Protein AF-A0A0S7YGZ1-F1 (afdb_monomer_lite)

Secondary structure (DSSP, 8-state):
-----HHHHHHHTT--HHHHHHHHHHHHHHSSS-HHHHHHHHHHHHHHHHHHHHHHHHHHHHHHHTT----

Radius of gyration: 17.33 Å; chains: 1; bounding box: 45×40×32 Å

Foldseek 3Di:
DQPDDLVVLLVVLVPDVVVLVVLLVVLCVVVVPDNPSSRVSSNVVSVVSSVVVVVVVVVVVVVVVVPDDDD

pLDDT: mean 76.82, std 15.72, range [43.34, 92.56]

Sequence (71 aa):
MRYYDFETVAREAGIPQAKMNVLRDVIRREFPRDDMMYELHMLRACMVVRDALDTRGRRREDLRWGRSGIP

Structure (mmCIF, N/CA/C/O backbone):
data_AF-A0A0S7YGZ1-F1
#
_entry.id   AF-A0A0S7YGZ1-F1
#
loop_
_atom_site.group_PDB
_atom_site.id
_atom_site.type_symbol
_atom_site.label_atom_id
_atom_site.label_alt_id
_atom_site.label_comp_id
_atom_site.label_asym_id
_atom_site.label_entity_id
_atom_site.label_seq_id
_atom_site.pdbx_PDB_ins_code
_atom_site.Cartn_x
_atom_site.Cartn_y
_atom_site.Cartn_z
_atom_site.occupancy
_atom_site.B_iso_or_equiv
_atom_site.auth_seq_id
_atom_site.auth_comp_id
_atom_site.auth_asym_id
_atom_site.auth_atom_id
_atom_site.pdbx_PDB_model_num
ATOM 1 N N . MET A 1 1 ? 12.257 -11.959 2.560 1.00 53.03 1 MET A N 1
ATOM 2 C CA . MET A 1 1 ? 12.121 -10.869 3.548 1.00 53.03 1 MET A CA 1
ATOM 3 C C . MET A 1 1 ? 10.910 -10.062 3.105 1.00 53.03 1 MET A C 1
ATOM 5 O O . MET A 1 1 ? 10.900 -9.698 1.941 1.00 53.03 1 MET A O 1
ATOM 9 N N . ARG A 1 2 ? 9.872 -9.895 3.937 1.00 63.75 2 ARG A N 1
ATOM 10 C CA . ARG A 1 2 ? 8.787 -8.935 3.656 1.00 63.75 2 ARG A CA 1
ATOM 11 C C . ARG A 1 2 ? 9.221 -7.599 4.251 1.00 63.75 2 ARG A C 1
ATOM 13 O O . ARG A 1 2 ? 9.532 -7.557 5.439 1.00 63.75 2 ARG A O 1
ATOM 20 N N . TYR A 1 3 ? 9.310 -6.566 3.430 1.00 68.25 3 TYR A N 1
ATOM 21 C CA . TYR A 1 3 ? 9.710 -5.216 3.819 1.00 68.25 3 TYR A CA 1
ATOM 22 C C . TYR A 1 3 ? 8.519 -4.413 4.348 1.00 68.25 3 TYR A C 1
ATOM 24 O O . TYR A 1 3 ? 8.676 -3.667 5.312 1.00 68.25 3 TYR A O 1
ATOM 32 N N . TYR A 1 4 ? 7.328 -4.602 3.771 1.00 73.94 4 TYR A N 1
ATOM 33 C CA . TYR A 1 4 ? 6.116 -3.884 4.170 1.00 73.94 4 TYR A CA 1
ATOM 34 C C . TYR A 1 4 ? 4.897 -4.807 4.281 1.00 73.94 4 TYR A C 1
ATOM 36 O O . TYR A 1 4 ? 4.595 -5.585 3.377 1.00 73.94 4 TYR A O 1
ATOM 44 N N . ASP A 1 5 ? 4.142 -4.677 5.376 1.00 76.81 5 ASP A N 1
ATOM 45 C CA . ASP A 1 5 ? 2.891 -5.414 5.585 1.00 76.81 5 ASP A CA 1
ATOM 46 C C . ASP A 1 5 ? 1.686 -4.665 4.992 1.00 76.81 5 ASP A C 1
ATOM 48 O O . ASP A 1 5 ? 0.851 -4.081 5.687 1.00 76.81 5 ASP A O 1
ATOM 52 N N . PHE A 1 6 ? 1.600 -4.665 3.661 1.00 81.00 6 PHE A N 1
ATOM 53 C CA . PHE A 1 6 ? 0.453 -4.089 2.956 1.00 81.00 6 PHE A CA 1
ATOM 54 C C . PHE A 1 6 ? -0.825 -4.933 3.115 1.00 81.00 6 PHE A C 1
ATOM 56 O O . PHE A 1 6 ? -1.918 -4.421 2.878 1.00 81.00 6 PHE A O 1
ATOM 63 N N . GLU A 1 7 ? -0.723 -6.210 3.509 1.00 81.88 7 GLU A N 1
ATOM 64 C CA . GLU A 1 7 ? -1.878 -7.101 3.692 1.00 81.88 7 GLU A CA 1
ATOM 65 C C . GLU A 1 7 ? -2.718 -6.677 4.898 1.00 81.88 7 GLU A C 1
ATOM 67 O O . GLU A 1 7 ? -3.949 -6.625 4.809 1.00 81.88 7 GLU A O 1
ATOM 72 N N . THR A 1 8 ? -2.066 -6.299 5.999 1.00 83.94 8 THR A N 1
ATOM 73 C CA . THR A 1 8 ? -2.756 -5.750 7.171 1.00 83.94 8 THR A CA 1
ATOM 74 C C . THR A 1 8 ? -3.482 -4.447 6.826 1.00 83.94 8 THR A C 1
ATOM 76 O O . THR A 1 8 ? -4.677 -4.326 7.102 1.00 83.94 8 THR A O 1
ATOM 79 N N . VAL A 1 9 ? -2.822 -3.518 6.122 1.00 82.38 9 VAL A N 1
ATOM 80 C CA . VAL A 1 9 ? -3.427 -2.233 5.713 1.00 82.38 9 VAL A CA 1
ATOM 81 C C . VAL A 1 9 ? -4.577 -2.435 4.725 1.00 82.38 9 VAL A C 1
ATOM 83 O O . VAL A 1 9 ? -5.604 -1.766 4.816 1.00 82.38 9 VAL A O 1
ATOM 86 N N . ALA A 1 10 ? -4.445 -3.381 3.796 1.00 84.62 10 ALA A N 1
ATOM 87 C CA . ALA A 1 10 ? -5.506 -3.747 2.866 1.00 84.62 10 ALA A CA 1
ATOM 88 C C . ALA A 1 10 ? -6.771 -4.243 3.576 1.00 84.62 10 ALA A C 1
ATOM 90 O O . ALA A 1 10 ? -7.887 -3.878 3.191 1.00 84.62 10 ALA A O 1
ATOM 91 N N . ARG A 1 11 ? -6.589 -5.073 4.610 1.00 84.19 11 ARG A N 1
ATOM 92 C CA . ARG A 1 11 ? -7.678 -5.607 5.429 1.00 84.19 11 ARG A CA 1
ATOM 93 C C . ARG A 1 11 ? -8.352 -4.506 6.242 1.00 84.19 11 ARG A C 1
ATOM 95 O O . ARG A 1 11 ? -9.577 -4.441 6.248 1.00 84.19 11 ARG A O 1
ATOM 102 N N . GLU A 1 12 ? -7.577 -3.627 6.875 1.00 81.88 12 GLU A N 1
ATOM 103 C CA . GLU A 1 12 ? -8.100 -2.467 7.615 1.00 81.88 12 GLU A CA 1
ATOM 104 C C . GLU A 1 12 ? -8.869 -1.498 6.714 1.00 81.88 12 GLU A C 1
ATOM 106 O O . GLU A 1 12 ? -9.915 -0.981 7.093 1.00 81.88 12 GLU A O 1
ATOM 111 N N . ALA A 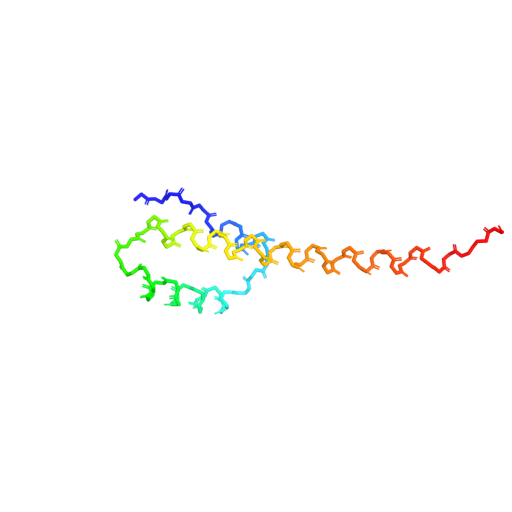1 13 ? -8.387 -1.291 5.489 1.00 80.50 13 ALA A N 1
ATOM 112 C CA . ALA A 1 13 ? -9.048 -0.460 4.491 1.00 80.50 13 ALA A CA 1
ATOM 113 C C . ALA A 1 13 ? -10.277 -1.135 3.847 1.00 80.50 13 ALA A C 1
ATOM 115 O O . ALA A 1 13 ? -10.926 -0.531 2.994 1.00 80.50 13 ALA A O 1
ATOM 116 N N . GLY A 1 14 ? -10.598 -2.385 4.207 1.00 85.19 14 GLY A N 1
ATOM 117 C CA . GLY A 1 14 ? -11.750 -3.113 3.672 1.00 85.19 14 GLY A CA 1
ATOM 118 C C . GLY A 1 14 ? -11.676 -3.354 2.162 1.00 85.19 14 GLY A C 1
ATOM 119 O O . GLY A 1 14 ? -12.709 -3.400 1.490 1.00 85.19 14 GLY A O 1
ATOM 120 N N . ILE A 1 15 ? -10.469 -3.468 1.597 1.00 84.31 15 ILE A N 1
ATOM 121 C CA . ILE A 1 15 ? -10.293 -3.614 0.150 1.00 84.31 15 ILE A CA 1
ATOM 122 C C . ILE A 1 15 ? -10.703 -5.033 -0.266 1.00 84.31 15 ILE A C 1
ATOM 124 O O . ILE A 1 15 ? -10.119 -6.003 0.221 1.00 84.31 15 ILE A O 1
ATOM 128 N N . PRO A 1 16 ? -11.660 -5.199 -1.201 1.00 86.62 16 PRO A N 1
ATOM 129 C CA . PRO A 1 16 ? -12.039 -6.520 -1.685 1.00 86.62 16 PRO A CA 1
ATOM 130 C C . PRO A 1 16 ? -10.851 -7.254 -2.313 1.00 86.62 16 PRO A C 1
ATOM 132 O O . PRO A 1 16 ? -10.130 -6.684 -3.137 1.00 86.62 16 PRO A O 1
ATOM 135 N N . GLN A 1 17 ? -10.710 -8.547 -2.013 1.00 83.94 17 GLN A N 1
ATOM 136 C CA . GLN A 1 17 ? -9.613 -9.378 -2.523 1.00 83.94 17 GLN A CA 1
ATOM 137 C C . GLN A 1 17 ? -9.517 -9.364 -4.059 1.00 83.94 17 GLN A C 1
ATOM 139 O O . GLN A 1 17 ? -8.423 -9.358 -4.613 1.00 83.94 17 GLN A O 1
ATOM 144 N N . ALA A 1 18 ? -10.653 -9.283 -4.759 1.00 86.94 18 ALA A N 1
ATOM 145 C CA . ALA A 1 18 ? -10.678 -9.171 -6.217 1.00 86.94 18 ALA A CA 1
ATOM 146 C C . ALA A 1 18 ? -9.936 -7.920 -6.727 1.00 86.94 18 ALA A C 1
ATOM 148 O O . ALA A 1 18 ? -9.158 -8.007 -7.671 1.00 86.94 18 ALA A O 1
ATOM 149 N N . LYS A 1 19 ? -10.116 -6.765 -6.070 1.00 86.12 19 LYS A N 1
ATOM 150 C CA . LYS A 1 19 ? -9.399 -5.525 -6.418 1.00 86.12 19 LYS A CA 1
ATOM 151 C C . LYS A 1 19 ? -7.927 -5.597 -6.028 1.00 86.12 19 LYS A C 1
ATOM 153 O O . LYS A 1 19 ? -7.081 -5.088 -6.756 1.00 86.12 19 LYS A O 1
ATOM 158 N N . MET A 1 20 ? -7.631 -6.256 -4.909 1.00 86.50 20 MET A N 1
ATOM 159 C CA . MET A 1 20 ? -6.260 -6.510 -4.475 1.00 86.50 20 MET A CA 1
ATOM 160 C C . MET A 1 20 ? -5.487 -7.313 -5.522 1.00 86.50 20 MET A C 1
ATOM 162 O O . MET A 1 20 ? -4.367 -6.954 -5.857 1.00 86.50 20 MET A O 1
ATOM 166 N N . ASN A 1 21 ? -6.093 -8.358 -6.088 1.00 88.94 21 ASN A N 1
ATOM 167 C CA . ASN A 1 21 ? -5.451 -9.179 -7.114 1.00 88.94 21 ASN A CA 1
ATOM 168 C C . ASN A 1 21 ? -5.138 -8.370 -8.383 1.00 88.94 21 ASN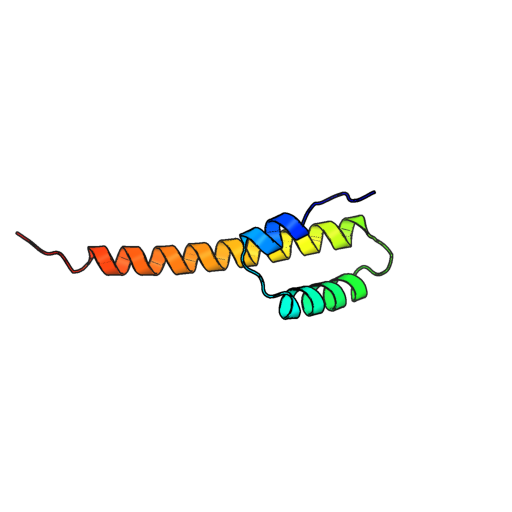 A C 1
ATOM 170 O O . ASN A 1 21 ? -4.031 -8.463 -8.898 1.00 88.94 21 ASN A O 1
ATOM 174 N N . VAL A 1 22 ? -6.054 -7.498 -8.820 1.00 90.81 22 VAL A N 1
ATOM 175 C CA . VAL A 1 22 ? -5.802 -6.596 -9.959 1.00 90.81 22 VAL A CA 1
ATOM 176 C C . VAL A 1 22 ? -4.633 -5.646 -9.676 1.00 90.81 22 VAL A C 1
ATOM 178 O O . VAL A 1 22 ? -3.764 -5.473 -10.525 1.00 90.81 22 VAL A O 1
ATOM 181 N N . LEU A 1 23 ? -4.579 -5.053 -8.478 1.00 88.12 23 LEU A N 1
ATOM 182 C CA . LEU A 1 23 ? -3.469 -4.185 -8.062 1.00 88.12 23 LEU A CA 1
ATOM 183 C C . LEU A 1 23 ? -2.129 -4.928 -8.057 1.00 88.12 23 LEU A C 1
ATOM 185 O O . LEU A 1 23 ? -1.143 -4.394 -8.562 1.00 88.12 23 LEU A O 1
ATOM 189 N N . ARG A 1 24 ? -2.104 -6.168 -7.551 1.00 90.12 24 ARG A N 1
ATOM 190 C CA . ARG A 1 24 ? -0.903 -7.015 -7.571 1.00 90.12 24 ARG A CA 1
ATOM 191 C C . ARG A 1 24 ? -0.420 -7.250 -8.995 1.00 90.12 24 ARG A C 1
ATOM 193 O O . ARG A 1 24 ? 0.764 -7.069 -9.256 1.00 90.12 24 ARG A O 1
ATOM 200 N N . ASP A 1 25 ? -1.320 -7.601 -9.909 1.00 92.56 25 ASP A N 1
ATOM 201 C CA . ASP A 1 25 ? -0.959 -7.884 -11.300 1.00 92.56 25 ASP A CA 1
ATOM 202 C C . ASP A 1 25 ? -0.415 -6.646 -12.018 1.00 92.56 25 ASP A C 1
ATOM 204 O O . ASP A 1 25 ? 0.576 -6.739 -12.743 1.00 92.56 25 ASP A O 1
ATOM 208 N N . VAL A 1 26 ? -1.027 -5.477 -11.806 1.00 92.44 26 VAL A N 1
ATOM 209 C CA . VAL A 1 26 ? -0.571 -4.213 -12.406 1.00 92.44 26 VAL A CA 1
ATOM 210 C C . VAL A 1 26 ? 0.803 -3.824 -11.862 1.00 92.44 26 VAL A C 1
ATOM 212 O O . VAL A 1 26 ? 1.743 -3.653 -12.634 1.00 92.44 26 VAL A O 1
ATOM 215 N N . ILE A 1 27 ? 0.955 -3.768 -10.538 1.00 90.44 27 ILE A N 1
ATOM 216 C CA . ILE A 1 27 ? 2.201 -3.318 -9.905 1.00 90.44 27 ILE A CA 1
ATOM 217 C C . ILE A 1 27 ? 3.329 -4.328 -10.159 1.00 90.44 27 ILE A C 1
ATOM 219 O O . ILE A 1 27 ? 4.476 -3.937 -10.370 1.00 90.44 27 ILE A O 1
ATOM 223 N N . ARG A 1 28 ? 3.033 -5.634 -10.216 1.00 90.81 28 ARG A N 1
ATOM 224 C CA . ARG A 1 28 ? 4.049 -6.651 -10.523 1.00 90.81 28 ARG A CA 1
ATOM 225 C C . ARG A 1 28 ? 4.510 -6.608 -11.978 1.00 90.81 28 ARG A C 1
ATOM 227 O O . ARG A 1 28 ? 5.653 -6.963 -12.246 1.00 90.81 28 ARG A O 1
ATOM 234 N N . ARG A 1 29 ? 3.667 -6.160 -12.914 1.00 92.56 29 ARG A N 1
ATOM 235 C CA . ARG A 1 29 ? 4.091 -5.910 -14.303 1.00 92.56 29 ARG A CA 1
ATOM 236 C C . ARG A 1 29 ? 5.041 -4.718 -14.405 1.00 92.56 29 ARG A C 1
ATOM 238 O O . ARG A 1 29 ? 5.958 -4.767 -15.217 1.00 92.56 29 ARG A O 1
ATOM 245 N N . GLU A 1 30 ? 4.845 -3.691 -13.582 1.00 89.88 30 GLU A N 1
ATOM 246 C CA . GLU A 1 30 ? 5.728 -2.519 -13.521 1.00 89.88 30 GLU A CA 1
ATOM 247 C C . GLU A 1 30 ? 7.056 -2.830 -12.812 1.00 89.88 30 GLU A C 1
ATOM 249 O O . GLU A 1 30 ? 8.118 -2.404 -13.265 1.00 89.88 30 GLU A O 1
ATOM 254 N N . PHE A 1 31 ? 7.014 -3.641 -11.749 1.00 89.75 31 PHE A N 1
ATOM 255 C CA . PHE A 1 31 ? 8.178 -4.022 -10.940 1.00 89.75 31 PHE A CA 1
ATOM 256 C C . PHE A 1 31 ? 8.344 -5.553 -10.862 1.00 89.75 31 PHE A C 1
ATOM 258 O O . PHE A 1 31 ? 8.140 -6.162 -9.805 1.00 89.75 31 PHE A O 1
ATOM 265 N N . PRO A 1 32 ? 8.733 -6.223 -11.964 1.00 87.44 32 PRO A N 1
ATOM 266 C CA . PRO A 1 32 ? 8.753 -7.686 -12.037 1.00 87.44 32 PRO A CA 1
ATOM 267 C C . PRO A 1 32 ? 9.845 -8.349 -11.191 1.00 87.44 32 PRO A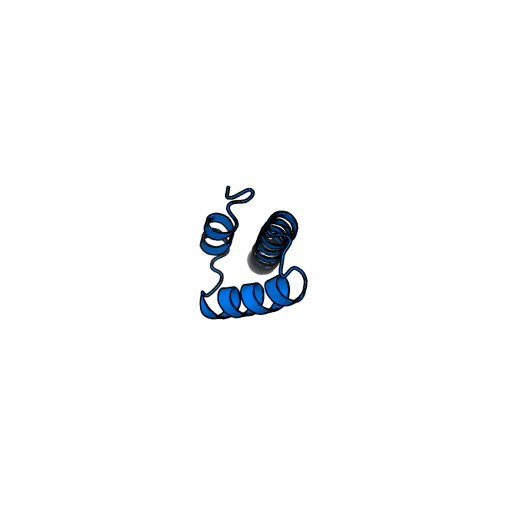 C 1
ATOM 269 O O . PRO A 1 32 ? 9.728 -9.530 -10.871 1.00 87.44 32 PRO A O 1
ATOM 272 N N . ARG A 1 33 ? 10.916 -7.622 -10.852 1.00 89.50 33 ARG A N 1
ATOM 273 C CA . ARG A 1 33 ? 12.068 -8.141 -10.089 1.00 89.50 33 ARG A CA 1
ATOM 274 C C . ARG A 1 33 ? 12.441 -7.299 -8.869 1.00 89.50 33 ARG A C 1
ATOM 276 O O . ARG A 1 33 ? 13.370 -7.664 -8.160 1.00 89.50 33 ARG A O 1
ATOM 283 N N . ASP A 1 34 ? 11.748 -6.188 -8.642 1.00 89.69 34 ASP A N 1
ATOM 284 C CA . ASP A 1 34 ? 12.000 -5.305 -7.505 1.00 89.69 34 ASP A CA 1
ATOM 285 C C . ASP A 1 34 ? 10.889 -5.492 -6.472 1.00 89.69 34 ASP A C 1
ATOM 287 O O . ASP A 1 34 ? 9.818 -4.885 -6.546 1.00 89.69 34 ASP A O 1
ATOM 291 N N . ASP A 1 35 ? 11.134 -6.406 -5.535 1.00 87.38 35 ASP A N 1
ATOM 292 C CA . ASP A 1 35 ? 10.167 -6.759 -4.497 1.00 87.38 35 ASP A CA 1
ATOM 293 C C . ASP A 1 35 ? 9.965 -5.610 -3.497 1.00 87.38 35 ASP A C 1
ATOM 295 O O . ASP A 1 35 ? 8.856 -5.412 -3.004 1.00 87.38 35 ASP A O 1
ATOM 299 N N . MET A 1 36 ? 10.993 -4.791 -3.256 1.00 89.12 36 MET A N 1
ATOM 300 C CA . MET A 1 36 ? 10.897 -3.630 -2.370 1.00 89.12 36 MET A CA 1
ATOM 301 C C . MET A 1 36 ? 9.977 -2.558 -2.969 1.00 89.12 36 MET A C 1
ATOM 303 O O . MET A 1 36 ? 9.077 -2.062 -2.287 1.00 89.12 36 MET A O 1
ATOM 307 N N . MET A 1 37 ? 10.166 -2.217 -4.248 1.00 88.88 37 MET A N 1
ATOM 308 C CA . MET A 1 37 ? 9.318 -1.246 -4.946 1.00 88.88 37 MET A CA 1
ATOM 309 C C . MET A 1 37 ? 7.891 -1.755 -5.117 1.00 88.88 37 MET A C 1
ATOM 311 O O . MET A 1 37 ? 6.950 -0.979 -4.937 1.00 88.88 37 MET A O 1
ATOM 315 N N . TYR A 1 38 ? 7.722 -3.048 -5.399 1.00 91.00 38 TYR A N 1
ATOM 316 C CA . TYR A 1 38 ? 6.412 -3.690 -5.444 1.00 91.00 38 TYR A CA 1
ATOM 317 C C . TYR A 1 38 ? 5.665 -3.541 -4.109 1.00 91.00 38 TYR A C 1
ATOM 319 O O . TYR A 1 38 ? 4.538 -3.039 -4.083 1.00 91.00 38 TYR A O 1
ATOM 327 N N . GLU A 1 39 ? 6.292 -3.916 -2.990 1.00 88.44 39 GLU A N 1
ATOM 328 C CA . GLU A 1 39 ? 5.657 -3.849 -1.670 1.00 88.44 39 GLU A CA 1
ATOM 329 C C . GLU A 1 39 ? 5.342 -2.403 -1.247 1.00 88.44 39 GLU A C 1
ATOM 331 O O . GLU A 1 39 ? 4.267 -2.135 -0.703 1.00 88.44 39 GLU A O 1
ATOM 336 N N . LEU A 1 40 ? 6.222 -1.448 -1.568 1.00 90.56 40 LEU A N 1
ATOM 337 C CA . LEU A 1 40 ? 6.001 -0.024 -1.306 1.00 90.56 40 LEU A CA 1
ATOM 338 C C . LEU A 1 40 ? 4.801 0.535 -2.091 1.00 90.56 40 LEU A C 1
ATOM 340 O O . LEU A 1 40 ? 3.973 1.263 -1.535 1.00 90.56 40 LEU A O 1
ATOM 344 N N . HIS A 1 41 ? 4.679 0.193 -3.376 1.00 90.88 41 HIS A N 1
ATOM 345 C CA . HIS A 1 41 ? 3.560 0.645 -4.210 1.00 90.88 41 HIS A CA 1
ATOM 346 C C . HIS A 1 41 ? 2.235 0.033 -3.757 1.00 90.88 41 HIS A C 1
ATOM 348 O O . HIS A 1 41 ? 1.220 0.733 -3.715 1.00 90.88 41 HIS A O 1
ATOM 354 N N . MET A 1 42 ? 2.252 -1.235 -3.342 1.00 90.12 42 MET A N 1
ATOM 355 C CA . MET A 1 42 ? 1.091 -1.896 -2.747 1.00 90.12 42 MET A CA 1
ATOM 356 C C . MET A 1 42 ? 0.630 -1.181 -1.474 1.00 90.12 42 MET A C 1
ATOM 358 O O . MET A 1 42 ? -0.556 -0.870 -1.337 1.00 90.12 42 MET A O 1
ATOM 362 N N . LEU A 1 43 ? 1.561 -0.854 -0.571 1.00 89.94 43 LEU A N 1
ATOM 363 C CA . LEU A 1 43 ? 1.258 -0.111 0.651 1.00 89.94 43 LEU A CA 1
ATOM 364 C C . LEU A 1 43 ? 0.647 1.262 0.335 1.00 89.94 43 LEU A C 1
ATOM 366 O O . LEU A 1 43 ? -0.406 1.612 0.872 1.00 89.94 43 LEU A O 1
ATOM 370 N N . ARG A 1 44 ? 1.259 2.015 -0.587 1.00 89.50 44 ARG A N 1
ATOM 371 C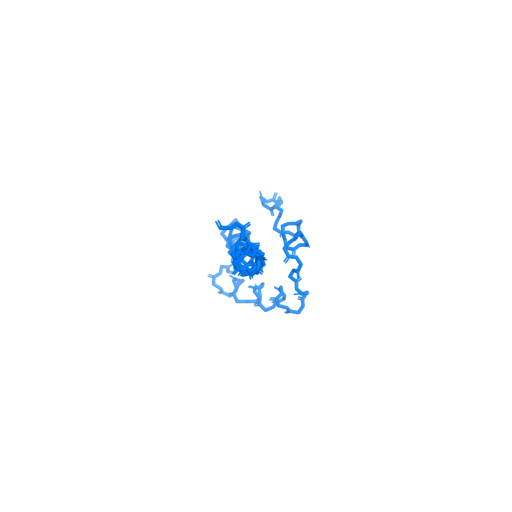 CA . ARG A 1 44 ? 0.772 3.338 -1.002 1.00 89.50 44 ARG A CA 1
ATOM 372 C C . ARG A 1 44 ? -0.638 3.270 -1.587 1.00 89.50 44 ARG A C 1
ATOM 374 O O . ARG A 1 44 ? -1.485 4.082 -1.219 1.00 89.50 44 ARG A O 1
ATOM 381 N N . ALA A 1 45 ? -0.910 2.299 -2.456 1.00 89.06 45 ALA A N 1
ATOM 382 C CA . ALA A 1 45 ? -2.239 2.102 -3.028 1.00 89.06 45 ALA A CA 1
ATOM 383 C C . ALA A 1 45 ? -3.285 1.816 -1.938 1.00 89.06 45 ALA A C 1
ATOM 385 O O . ALA A 1 45 ? -4.359 2.420 -1.940 1.00 89.06 45 ALA A O 1
ATOM 386 N N . CYS A 1 46 ? -2.955 0.962 -0.963 1.00 88.44 46 CYS A N 1
ATOM 387 C CA . CYS A 1 46 ? -3.849 0.665 0.156 1.00 88.44 46 CYS A CA 1
ATOM 388 C C . CYS A 1 46 ? -4.130 1.909 1.015 1.00 88.44 46 CYS A C 1
ATOM 390 O O . CYS A 1 46 ? -5.277 2.148 1.390 1.00 88.44 46 CYS A O 1
ATOM 392 N N . MET A 1 47 ? -3.113 2.737 1.275 1.00 86.69 47 MET A N 1
ATOM 393 C CA . MET A 1 47 ? -3.271 3.986 2.028 1.00 86.69 47 MET A CA 1
ATOM 394 C C . MET A 1 47 ? -4.171 4.997 1.311 1.00 86.69 47 MET A C 1
ATOM 396 O O . MET A 1 47 ? -5.022 5.600 1.959 1.00 86.69 47 MET A O 1
ATOM 400 N N . VAL A 1 48 ? -4.031 5.156 -0.011 1.00 87.94 48 VAL A N 1
ATOM 401 C CA . VAL A 1 48 ? -4.901 6.050 -0.797 1.00 87.94 48 VAL A CA 1
ATOM 402 C C . VAL A 1 48 ? -6.350 5.572 -0.759 1.00 87.94 48 VAL A C 1
ATOM 404 O O . VAL A 1 48 ? -7.260 6.381 -0.598 1.00 87.94 48 VAL A O 1
ATOM 407 N N . VAL A 1 49 ? -6.587 4.261 -0.868 1.00 84.25 49 VAL A N 1
ATOM 408 C CA . VAL A 1 49 ? -7.948 3.710 -0.775 1.00 84.25 49 VAL A CA 1
ATOM 409 C C . VAL A 1 49 ? -8.538 3.937 0.615 1.00 84.25 49 VAL A C 1
ATOM 411 O O . VAL A 1 49 ? -9.688 4.356 0.717 1.00 84.25 49 VAL A O 1
ATOM 414 N N . ARG A 1 50 ? -7.753 3.724 1.677 1.00 82.19 50 ARG A N 1
ATOM 415 C CA . ARG A 1 50 ? -8.166 4.007 3.057 1.00 82.19 50 ARG A CA 1
ATOM 416 C C . ARG A 1 50 ? -8.560 5.476 3.242 1.00 82.19 50 ARG A C 1
ATOM 418 O O . ARG A 1 50 ? -9.631 5.756 3.767 1.00 82.19 50 ARG A O 1
ATOM 425 N N . ASP A 1 51 ? -7.723 6.401 2.783 1.00 82.31 51 ASP A N 1
ATOM 426 C CA . ASP A 1 51 ? -7.951 7.846 2.917 1.00 82.31 51 ASP A CA 1
ATOM 427 C C . ASP A 1 51 ? -9.156 8.331 2.090 1.00 82.31 51 ASP A C 1
ATOM 429 O O . ASP A 1 51 ? -9.979 9.128 2.547 1.00 82.31 51 ASP A O 1
ATOM 433 N N . ALA A 1 52 ? -9.345 7.766 0.894 1.00 78.12 52 ALA A N 1
ATOM 434 C CA . ALA A 1 52 ? -10.520 8.022 0.062 1.00 78.12 52 ALA A CA 1
ATOM 435 C C . ALA A 1 52 ? -11.832 7.524 0.704 1.00 78.12 52 ALA A C 1
ATOM 437 O O . ALA A 1 52 ? -12.905 8.071 0.432 1.00 78.12 52 ALA A O 1
ATOM 438 N N . LEU A 1 53 ? -11.772 6.479 1.538 1.00 70.44 53 LEU A N 1
ATOM 439 C CA . LEU A 1 53 ? -12.915 5.998 2.316 1.00 70.44 53 LEU A CA 1
ATOM 440 C C . LEU A 1 53 ? -13.182 6.890 3.538 1.00 70.44 53 LEU A C 1
ATOM 442 O O . LEU A 1 53 ? -14.343 7.222 3.782 1.00 70.44 53 LEU A O 1
ATOM 446 N N . ASP A 1 54 ? -12.138 7.347 4.239 1.00 68.25 54 ASP A N 1
ATOM 447 C CA . ASP A 1 54 ? -12.256 8.269 5.383 1.00 68.25 54 ASP A CA 1
ATOM 448 C C . ASP A 1 54 ? -12.863 9.623 4.977 1.00 68.25 54 ASP A C 1
ATOM 450 O O . ASP A 1 54 ? -13.844 10.099 5.556 1.00 68.25 54 ASP A O 1
ATOM 454 N N . THR A 1 55 ? -12.366 10.209 3.886 1.00 62.03 55 THR A N 1
ATOM 455 C CA . THR A 1 55 ? -12.899 11.465 3.327 1.00 62.03 55 THR A CA 1
ATOM 456 C C . THR A 1 55 ? -14.347 11.340 2.838 1.00 62.03 55 THR A C 1
ATOM 458 O O . THR A 1 55 ? -15.108 12.314 2.869 1.00 62.03 55 THR A O 1
ATOM 461 N N . ARG A 1 56 ? -14.785 10.140 2.431 1.00 56.94 56 ARG A N 1
ATOM 462 C CA . ARG A 1 56 ? -16.200 9.850 2.132 1.00 56.94 56 ARG A CA 1
ATOM 463 C C . ARG A 1 56 ? -17.065 9.721 3.388 1.00 56.94 56 ARG A C 1
ATOM 465 O O . ARG A 1 56 ? -18.246 10.062 3.315 1.00 56.94 56 ARG A O 1
ATOM 472 N N . GLY A 1 57 ? -16.500 9.252 4.500 1.00 55.78 57 GLY A N 1
ATOM 473 C CA . GLY A 1 57 ? -17.156 9.201 5.809 1.00 55.78 57 GLY A CA 1
ATOM 474 C C . GLY A 1 57 ? -17.397 10.596 6.384 1.00 55.78 57 GLY A C 1
ATOM 475 O O . GLY A 1 57 ? -18.532 10.926 6.727 1.00 55.78 57 GLY A O 1
ATOM 476 N N . ARG A 1 58 ? -16.375 11.462 6.350 1.00 51.41 58 ARG A N 1
ATOM 477 C CA . ARG A 1 58 ? -16.451 12.836 6.882 1.00 51.41 58 ARG A CA 1
ATOM 478 C C . ARG A 1 58 ? -17.521 13.702 6.207 1.00 51.41 58 ARG A C 1
ATOM 480 O O . ARG A 1 58 ? -18.286 14.382 6.882 1.00 51.41 58 ARG A O 1
ATOM 487 N N . ARG A 1 59 ? -17.694 13.581 4.882 1.00 49.97 59 ARG A N 1
ATOM 488 C CA . ARG A 1 59 ? -18.779 14.287 4.1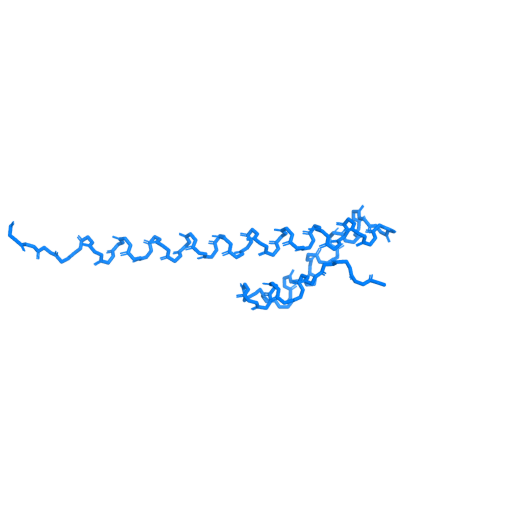63 1.00 49.97 59 ARG A CA 1
ATOM 489 C C . ARG A 1 59 ? -20.195 13.856 4.564 1.00 49.97 59 ARG A C 1
ATOM 491 O O . ARG A 1 59 ? -21.141 14.578 4.259 1.00 49.97 59 ARG A O 1
ATOM 498 N N . ARG A 1 60 ? -20.379 12.694 5.201 1.00 46.72 60 ARG A N 1
ATOM 499 C CA . ARG A 1 60 ? -21.696 12.235 5.678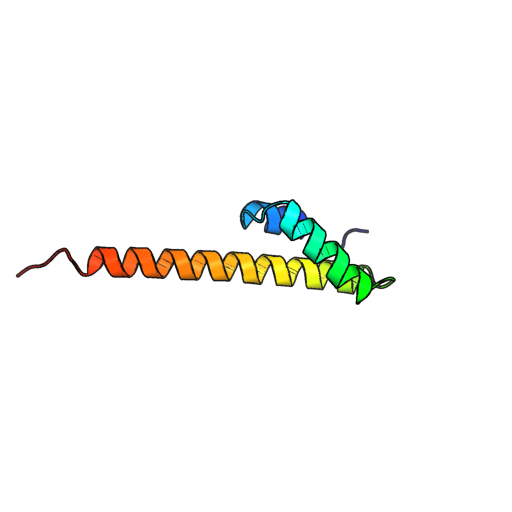 1.00 46.72 60 ARG A CA 1
ATOM 500 C C . ARG A 1 60 ? -22.043 12.779 7.063 1.00 46.72 60 ARG A C 1
ATOM 502 O O . ARG A 1 60 ? -23.225 12.968 7.339 1.00 46.72 60 ARG A O 1
ATOM 509 N N . GLU A 1 61 ? -21.046 13.038 7.903 1.00 47.72 61 GLU A N 1
ATOM 510 C CA . GLU A 1 61 ? -21.240 13.603 9.244 1.00 47.72 61 GLU A CA 1
ATOM 511 C C . GLU A 1 61 ? -21.470 15.119 9.199 1.00 47.72 61 GLU A C 1
ATOM 513 O O . GLU A 1 61 ? -22.362 15.613 9.891 1.00 47.72 61 GLU A O 1
ATOM 518 N N . ASP A 1 62 ? -20.809 15.833 8.283 1.00 49.72 62 ASP A N 1
ATOM 519 C CA . ASP A 1 62 ? -21.042 17.271 8.069 1.00 49.72 62 ASP A CA 1
ATOM 520 C C . ASP A 1 62 ? -22.466 17.572 7.556 1.00 49.72 62 ASP A C 1
ATOM 522 O O . ASP A 1 62 ? -23.077 18.580 7.910 1.00 49.72 62 ASP A O 1
ATOM 526 N N . LEU A 1 63 ? -23.063 16.659 6.779 1.00 51.84 63 LEU A N 1
ATOM 527 C CA . LEU A 1 63 ? -24.462 16.760 6.334 1.00 51.84 63 LEU A CA 1
ATOM 528 C C . LEU A 1 63 ? -25.482 16.428 7.436 1.00 51.84 63 LEU A C 1
ATOM 530 O O . LEU A 1 63 ? -26.667 16.731 7.277 1.00 51.84 63 LEU A O 1
ATOM 534 N N . ARG A 1 64 ? -25.053 15.801 8.540 1.00 47.34 64 ARG A N 1
ATOM 535 C CA . ARG A 1 64 ? -25.933 15.411 9.652 1.00 47.34 64 ARG A CA 1
ATOM 536 C C . ARG A 1 64 ? -26.058 16.515 10.707 1.00 47.34 64 ARG A C 1
ATOM 538 O O . ARG A 1 64 ? -27.117 16.620 11.318 1.00 47.34 64 ARG A O 1
ATOM 545 N N . TRP A 1 65 ? -25.047 17.376 10.849 1.00 49.94 65 TRP A N 1
ATOM 546 C CA . TRP A 1 65 ? -25.093 18.551 11.734 1.00 49.94 65 TRP A CA 1
ATOM 547 C C . TRP A 1 65 ? -25.722 19.803 11.099 1.00 49.94 65 TRP A C 1
ATOM 549 O O . TRP A 1 65 ? -26.111 20.718 11.815 1.00 49.94 65 TRP A O 1
ATOM 559 N N . GLY A 1 66 ? -25.937 19.827 9.778 1.00 53.00 66 GLY A N 1
ATOM 560 C CA . GLY A 1 66 ? -26.609 20.939 9.083 1.00 53.00 66 GLY A CA 1
ATOM 561 C C . GLY A 1 66 ? -28.147 20.957 9.154 1.00 53.00 66 GLY A C 1
ATOM 562 O O . GLY A 1 66 ? -28.764 21.797 8.503 1.00 53.00 66 GLY A O 1
ATOM 563 N N . ARG A 1 67 ? -28.794 20.024 9.877 1.00 53.41 67 ARG A N 1
ATOM 564 C CA . ARG A 1 67 ? -30.272 19.920 9.976 1.00 53.41 67 ARG A CA 1
ATOM 565 C C . ARG A 1 67 ? -30.851 19.915 11.396 1.00 53.41 67 ARG A C 1
ATOM 567 O O . ARG A 1 67 ? -32.071 19.848 11.526 1.00 53.41 67 ARG A O 1
ATOM 574 N N . SER A 1 68 ? -30.040 20.016 12.448 1.00 49.34 68 SER A N 1
ATOM 575 C CA . SER A 1 68 ? -30.550 20.316 13.793 1.00 49.34 68 SER A CA 1
ATOM 576 C C . SER A 1 68 ? -30.440 21.820 14.033 1.00 49.34 68 SER A C 1
ATOM 578 O O . SER A 1 68 ? -29.436 22.303 14.551 1.00 49.34 68 SER A O 1
ATOM 580 N N . GLY A 1 69 ? -31.450 22.560 13.578 1.00 59.78 69 GLY A N 1
ATOM 581 C CA . GLY A 1 69 ? -31.615 23.967 13.933 1.00 59.78 69 GLY A CA 1
ATOM 582 C C . GLY A 1 69 ? -31.835 24.143 15.446 1.00 59.78 69 GLY A C 1
ATOM 583 O O . GLY A 1 69 ? -32.276 23.209 16.114 1.00 59.78 69 GLY A O 1
ATOM 584 N N . ILE A 1 70 ? -31.440 25.277 16.029 1.00 43.34 70 ILE A N 1
ATOM 585 C CA . ILE A 1 70 ? -32.288 26.441 16.416 1.00 43.34 70 ILE A CA 1
ATOM 586 C C . ILE A 1 70 ? -31.795 26.830 17.833 1.00 43.34 70 ILE A C 1
ATOM 588 O O . ILE A 1 70 ? -31.415 25.913 18.570 1.00 43.34 70 ILE A O 1
ATOM 592 N N . PRO A 1 71 ? -31.769 28.111 18.256 1.00 53.28 71 PRO A N 1
ATOM 593 C CA . PRO A 1 71 ? -32.587 29.241 17.795 1.00 53.28 71 PRO A CA 1
ATOM 594 C C . PRO A 1 71 ? -31.867 30.355 17.039 1.00 53.28 71 PRO A C 1
ATOM 596 O O . PRO A 1 71 ? -30.676 30.609 17.316 1.00 53.28 71 PRO A O 1
#